Protein AF-A0A3D4QS79-F1 (afdb_monomer)

Secondary structure (DSSP, 8-state):
--S--GGG-HHHHHHHHHHHHHHHHHHHHTT---HHHHHHHHHHHHHHHHHHHHS------------

Structure (mmCIF, N/CA/C/O backbone):
data_AF-A0A3D4QS79-F1
#
_entry.id   AF-A0A3D4QS79-F1
#
loop_
_atom_site.group_PDB
_atom_site.id
_atom_site.type_symbol
_atom_site.label_atom_id
_atom_site.label_alt_i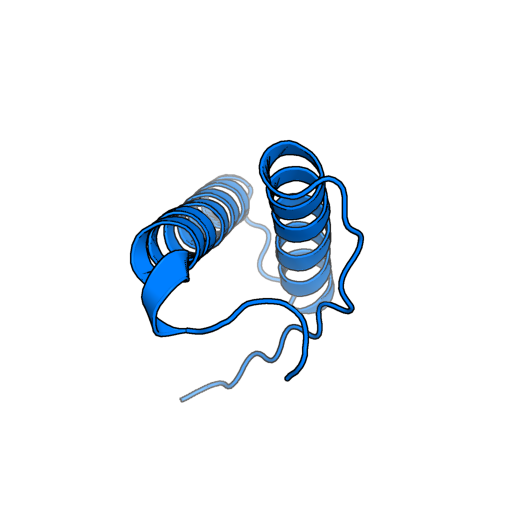d
_atom_site.label_comp_id
_atom_site.label_asym_id
_atom_site.label_entity_id
_atom_site.label_seq_id
_atom_site.pdbx_PDB_ins_code
_atom_site.Cartn_x
_atom_site.Cartn_y
_atom_site.Cartn_z
_atom_site.occupancy
_atom_site.B_iso_or_equiv
_atom_site.auth_seq_id
_atom_site.auth_comp_id
_atom_site.auth_asym_id
_atom_site.auth_atom_id
_atom_site.pdbx_PDB_model_num
ATOM 1 N N . ARG A 1 1 ? -0.745 -9.516 13.193 1.00 55.03 1 ARG A N 1
ATOM 2 C CA . ARG A 1 1 ? -1.715 -9.696 14.308 1.00 55.03 1 ARG A CA 1
ATOM 3 C C . ARG A 1 1 ? -1.639 -8.468 15.212 1.00 55.03 1 ARG A C 1
ATOM 5 O O . ARG A 1 1 ? -0.529 -8.031 15.469 1.00 55.03 1 ARG A O 1
ATOM 12 N N . GLY A 1 2 ? -2.776 -7.903 15.634 1.00 67.81 2 GLY A N 1
ATOM 13 C CA . GLY A 1 2 ? -2.824 -6.743 16.546 1.00 67.81 2 GLY A CA 1
ATOM 14 C C . GLY A 1 2 ? -2.974 -5.360 15.895 1.00 67.81 2 GLY A C 1
ATOM 15 O O . GLY A 1 2 ? -2.931 -4.364 16.605 1.00 67.81 2 GLY A O 1
ATOM 16 N N . PHE A 1 3 ? -3.152 -5.278 14.571 1.00 64.31 3 PHE A N 1
ATOM 17 C CA . PHE A 1 3 ? -3.327 -3.993 13.880 1.00 64.31 3 PHE A CA 1
ATOM 18 C C . PHE A 1 3 ? -4.805 -3.631 13.653 1.00 64.31 3 PHE A C 1
ATOM 20 O O . PHE A 1 3 ? -5.201 -2.513 13.972 1.00 64.31 3 PHE A O 1
ATOM 27 N N . VAL A 1 4 ? -5.621 -4.584 13.186 1.00 64.19 4 VAL A N 1
ATOM 28 C CA . VAL A 1 4 ? -7.063 -4.401 12.950 1.00 64.19 4 VAL A CA 1
ATOM 29 C C . VAL A 1 4 ? -7.851 -5.661 13.308 1.00 64.19 4 VAL A C 1
ATOM 31 O O . VAL A 1 4 ? -7.320 -6.774 13.211 1.00 64.19 4 VAL A O 1
ATOM 34 N N . TYR A 1 5 ? -9.095 -5.480 13.764 1.00 63.78 5 TYR A N 1
ATOM 35 C CA . TYR A 1 5 ? -10.032 -6.567 14.042 1.00 63.78 5 TYR A CA 1
ATOM 36 C C . TYR A 1 5 ? -10.732 -6.949 12.733 1.00 63.78 5 TYR A C 1
ATOM 38 O O . TYR A 1 5 ? -11.454 -6.150 12.150 1.00 63.78 5 TYR A O 1
ATOM 46 N N . VAL A 1 6 ? -10.484 -8.168 12.252 1.00 61.38 6 VAL A N 1
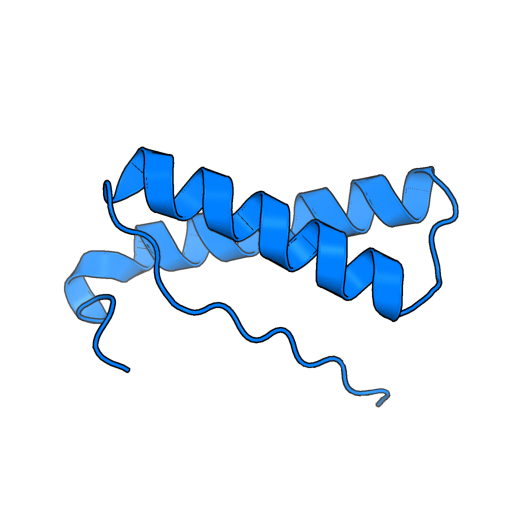ATOM 47 C CA . VAL A 1 6 ? -10.719 -8.587 10.855 1.00 61.38 6 VAL A CA 1
ATOM 48 C C . VAL A 1 6 ? -12.164 -8.377 10.368 1.00 61.38 6 VAL A C 1
ATOM 50 O O . VAL A 1 6 ? -12.357 -8.136 9.186 1.00 61.38 6 VAL A O 1
ATOM 53 N N . ARG A 1 7 ? -13.169 -8.393 11.257 1.00 60.09 7 ARG A N 1
ATOM 54 C CA . ARG A 1 7 ? -14.583 -8.178 10.887 1.00 60.09 7 ARG A CA 1
ATOM 55 C C . ARG A 1 7 ? -14.963 -6.720 10.611 1.00 60.09 7 ARG A C 1
ATOM 57 O O . ARG A 1 7 ? -15.874 -6.485 9.837 1.00 60.09 7 ARG A O 1
ATOM 64 N N . GLU A 1 8 ? -14.288 -5.753 11.225 1.00 61.56 8 GLU A N 1
ATOM 65 C CA . GLU A 1 8 ? -14.572 -4.316 11.038 1.00 61.56 8 GLU A CA 1
ATOM 66 C C . GLU A 1 8 ? -13.643 -3.682 9.994 1.00 61.56 8 GLU A C 1
ATOM 68 O O . GLU A 1 8 ? -13.582 -2.467 9.844 1.00 61.56 8 GLU A O 1
ATOM 73 N N . SER A 1 9 ? -12.823 -4.490 9.322 1.00 71.12 9 SER A N 1
ATOM 74 C CA . SER A 1 9 ? -11.723 -3.998 8.488 1.00 71.12 9 SER A CA 1
ATOM 75 C C . SER A 1 9 ? -11.630 -4.705 7.147 1.00 71.12 9 SER A C 1
ATOM 77 O O . SER A 1 9 ? -10.596 -4.601 6.496 1.00 71.12 9 SER A O 1
ATOM 79 N N . GLU A 1 10 ? -12.683 -5.407 6.723 1.00 82.88 10 GLU A N 1
ATOM 80 C CA . GLU A 1 10 ? -12.747 -6.000 5.382 1.00 82.88 10 GLU A CA 1
ATOM 81 C C . GLU A 1 10 ? -12.528 -4.943 4.299 1.00 82.88 10 GLU A C 1
ATOM 83 O O . GLU A 1 10 ? -11.660 -5.128 3.453 1.00 82.88 10 GLU A O 1
ATOM 88 N N . GLU A 1 11 ? -13.209 -3.799 4.395 1.00 87.94 11 GLU A N 1
ATOM 89 C CA . GLU A 1 11 ? -13.044 -2.681 3.458 1.00 87.94 11 GLU A CA 1
ATOM 90 C C . GLU A 1 11 ? -11.608 -2.132 3.465 1.00 87.94 11 GLU A C 1
ATOM 92 O O . GLU A 1 11 ? -10.998 -1.956 2.416 1.00 87.94 11 GLU A O 1
ATOM 97 N N . LEU A 1 12 ? -11.004 -1.958 4.648 1.00 89.38 12 LEU A N 1
ATOM 98 C CA . LEU A 1 12 ? -9.609 -1.515 4.759 1.00 89.38 12 LEU A CA 1
ATOM 99 C C . LEU A 1 12 ? -8.639 -2.508 4.098 1.00 89.38 12 LEU A C 1
ATOM 101 O O . LEU A 1 12 ? -7.617 -2.104 3.543 1.00 89.38 12 LEU A O 1
ATOM 105 N N . MET A 1 13 ? -8.928 -3.807 4.196 1.00 89.44 13 MET A N 1
ATOM 106 C CA . MET A 1 13 ? -8.112 -4.856 3.591 1.00 89.44 13 MET A CA 1
ATOM 107 C C . MET A 1 13 ? -8.319 -4.947 2.076 1.00 89.44 13 MET A C 1
ATOM 109 O O . MET A 1 13 ? -7.344 -5.200 1.375 1.00 89.44 13 MET A O 1
ATOM 113 N N . GLU A 1 14 ? -9.539 -4.751 1.574 1.00 92.81 14 GLU A N 1
ATOM 114 C CA . GLU A 1 14 ? -9.837 -4.623 0.138 1.00 92.81 14 GLU A CA 1
ATOM 115 C C . GLU A 1 14 ? -9.074 -3.441 -0.467 1.00 92.81 14 GLU A C 1
ATOM 117 O O . GLU A 1 14 ? -8.240 -3.648 -1.349 1.00 92.81 14 GLU A O 1
ATOM 122 N N . ASP A 1 15 ? -9.230 -2.244 0.103 1.00 94.00 15 ASP A N 1
ATOM 123 C CA . ASP A 1 15 ? -8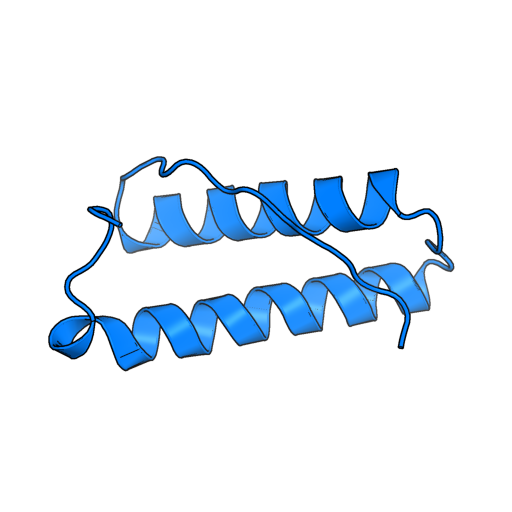.507 -1.042 -0.324 1.00 94.00 15 ASP A CA 1
ATOM 124 C C . ASP A 1 15 ? -6.983 -1.265 -0.308 1.00 94.00 15 ASP A C 1
ATOM 126 O O . ASP A 1 15 ? -6.267 -0.873 -1.230 1.00 94.00 15 ASP A O 1
ATOM 130 N N . ALA A 1 16 ? -6.456 -1.926 0.731 1.00 94.00 16 ALA A N 1
ATOM 131 C CA . ALA A 1 16 ? -5.030 -2.228 0.819 1.00 94.00 16 ALA A CA 1
ATOM 132 C C . ALA A 1 16 ? -4.556 -3.155 -0.314 1.00 94.00 16 ALA A C 1
ATOM 134 O O . ALA A 1 16 ? -3.440 -2.982 -0.808 1.00 94.00 16 ALA A O 1
ATOM 135 N N . LYS A 1 17 ? -5.372 -4.129 -0.744 1.00 95.00 17 LYS A N 1
ATOM 136 C CA . LYS A 1 17 ? -5.045 -4.968 -1.910 1.00 95.00 17 LYS A CA 1
ATOM 137 C C . LYS A 1 17 ? -5.002 -4.129 -3.181 1.00 95.00 17 LYS A C 1
ATOM 139 O O . LYS A 1 17 ? -4.098 -4.326 -3.987 1.00 95.00 17 LYS A O 1
ATOM 144 N N . ASP A 1 18 ? -5.941 -3.208 -3.353 1.00 97.00 18 ASP A N 1
ATOM 145 C CA . ASP A 1 18 ? -5.995 -2.359 -4.544 1.00 97.00 18 ASP A CA 1
ATOM 146 C C . ASP A 1 18 ? -4.811 -1.390 -4.606 1.00 97.00 18 ASP A C 1
ATOM 148 O O . ASP A 1 18 ? -4.223 -1.208 -5.6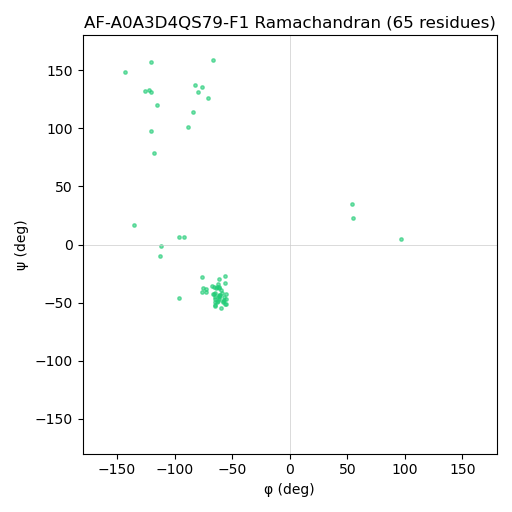71 1.00 97.00 18 ASP A O 1
ATOM 152 N N . VAL A 1 19 ? -4.358 -0.877 -3.457 1.00 96.81 19 VAL A N 1
ATOM 153 C CA . VAL A 1 19 ? -3.087 -0.141 -3.357 1.00 96.81 19 VAL A CA 1
ATOM 154 C C . VAL A 1 19 ? -1.916 -0.997 -3.846 1.00 96.81 19 VAL A C 1
ATOM 156 O O . VAL A 1 19 ? -1.091 -0.514 -4.616 1.00 96.81 19 VAL A O 1
ATOM 159 N N . VAL A 1 20 ? -1.833 -2.269 -3.438 1.00 96.31 20 VAL A N 1
ATOM 160 C CA . VAL A 1 20 ? -0.756 -3.167 -3.893 1.00 96.31 20 VAL A CA 1
ATOM 161 C C . VAL A 1 20 ? -0.840 -3.429 -5.395 1.00 96.31 20 VAL A C 1
ATOM 163 O O . VAL A 1 20 ? 0.189 -3.342 -6.058 1.00 96.31 20 VAL A O 1
ATOM 166 N N . LYS A 1 21 ? -2.030 -3.713 -5.943 1.00 96.75 21 LYS A N 1
ATOM 167 C CA . LYS A 1 21 ? -2.214 -3.929 -7.390 1.00 96.75 21 LYS A CA 1
ATOM 168 C C . LYS A 1 21 ? -1.748 -2.721 -8.192 1.00 96.75 21 LYS A C 1
ATOM 170 O O . LYS A 1 21 ? -0.938 -2.879 -9.095 1.00 96.75 21 LYS A O 1
ATOM 175 N N . LYS A 1 22 ? -2.169 -1.520 -7.789 1.00 97.06 22 LYS A N 1
ATOM 176 C CA . LYS A 1 22 ? -1.765 -0.275 -8.443 1.00 97.06 22 LYS A CA 1
ATOM 177 C C . LYS A 1 22 ? -0.248 -0.085 -8.431 1.00 97.06 22 LYS A C 1
ATOM 179 O O . LYS A 1 22 ? 0.336 0.291 -9.437 1.00 97.06 22 LYS A O 1
ATOM 184 N N . VAL A 1 23 ? 0.406 -0.388 -7.310 1.00 96.31 23 VAL A N 1
ATOM 185 C CA . VAL A 1 23 ? 1.873 -0.336 -7.225 1.00 96.31 23 VAL A CA 1
ATOM 186 C C . VAL 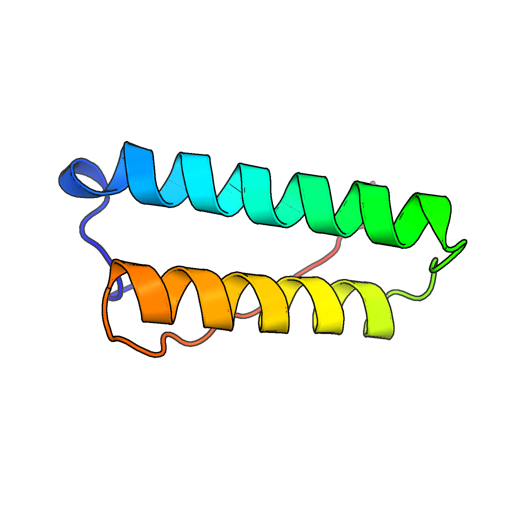A 1 23 ? 2.531 -1.360 -8.152 1.00 96.31 23 VAL A C 1
ATOM 188 O O . VAL A 1 23 ? 3.574 -1.059 -8.724 1.00 96.31 23 VAL A O 1
ATOM 191 N N . MET A 1 24 ? 1.958 -2.559 -8.303 1.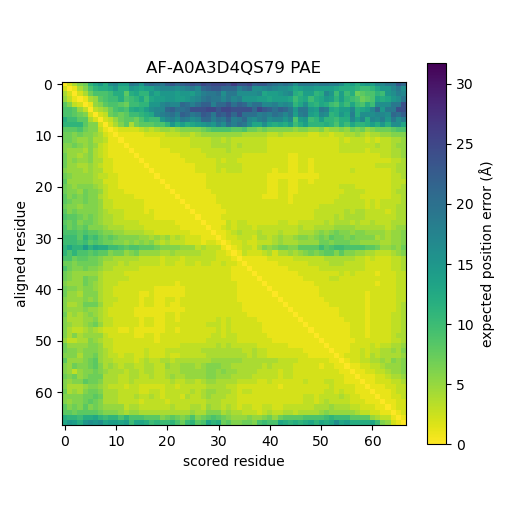00 94.50 24 MET A N 1
ATOM 192 C CA . MET A 1 24 ? 2.469 -3.557 -9.251 1.00 94.50 24 MET A CA 1
ATOM 193 C C . MET A 1 24 ? 2.336 -3.078 -10.697 1.00 94.50 24 MET A C 1
ATOM 195 O O . MET A 1 24 ? 3.328 -3.132 -11.414 1.00 94.50 24 MET A O 1
ATOM 199 N N . GLU A 1 25 ? 1.177 -2.540 -11.084 1.00 95.94 25 GLU A N 1
ATOM 200 C CA . GLU A 1 25 ? 0.944 -1.948 -12.412 1.00 95.94 25 GLU A CA 1
ATOM 201 C C . GLU A 1 25 ? 1.932 -0.802 -12.691 1.00 95.94 25 GLU A C 1
ATOM 203 O O . GLU A 1 25 ? 2.629 -0.803 -13.702 1.00 95.94 25 GLU A O 1
ATOM 208 N N . GLU A 1 26 ? 2.099 0.128 -11.744 1.00 95.44 26 GLU A N 1
ATOM 209 C CA . GLU A 1 26 ? 3.060 1.234 -11.860 1.00 95.44 26 GLU A CA 1
ATOM 210 C C . GLU A 1 26 ? 4.517 0.749 -11.961 1.00 95.44 26 GLU A C 1
ATOM 212 O O . GLU A 1 26 ? 5.344 1.384 -12.618 1.00 95.44 26 GLU A O 1
ATOM 217 N N . CYS A 1 27 ? 4.869 -0.348 -11.286 1.00 94.19 27 CYS A N 1
ATOM 218 C CA . CYS A 1 27 ? 6.205 -0.931 -11.387 1.00 94.19 27 CYS A CA 1
ATOM 219 C C . CYS A 1 27 ? 6.411 -1.631 -12.735 1.00 94.19 27 CYS A C 1
ATOM 221 O O . CYS A 1 27 ? 7.480 -1.477 -13.325 1.00 94.19 27 CYS A O 1
ATOM 223 N N . GLU A 1 28 ? 5.404 -2.349 -13.230 1.00 93.38 28 GLU A N 1
ATOM 224 C CA . GLU A 1 28 ? 5.419 -3.019 -14.533 1.00 93.38 28 GLU A CA 1
ATOM 225 C C . GLU A 1 28 ? 5.567 -2.006 -15.675 1.00 93.38 28 GLU A C 1
ATOM 227 O O . GLU A 1 28 ? 6.499 -2.122 -16.475 1.00 93.38 28 GLU A O 1
ATOM 232 N N . ASP A 1 29 ? 4.768 -0.935 -15.668 1.00 95.44 29 ASP A N 1
ATOM 233 C CA . ASP A 1 29 ? 4.850 0.170 -16.634 1.00 95.44 29 ASP A CA 1
ATOM 234 C C . ASP A 1 29 ? 6.245 0.818 -16.663 1.00 95.44 29 ASP A C 1
ATOM 236 O O . ASP A 1 29 ? 6.737 1.280 -17.698 1.00 95.44 29 ASP A O 1
ATOM 240 N N . ARG A 1 30 ? 6.920 0.843 -15.509 1.00 94.44 30 ARG A N 1
ATOM 241 C CA . ARG A 1 30 ? 8.264 1.414 -15.343 1.00 94.44 30 ARG A CA 1
ATOM 242 C C . ARG A 1 30 ? 9.384 0.393 -15.542 1.00 94.44 30 ARG A C 1
ATOM 244 O O . ARG A 1 30 ? 10.545 0.751 -15.345 1.00 94.44 30 ARG A O 1
ATOM 251 N N . ASN A 1 31 ? 9.065 -0.835 -15.956 1.00 93.56 31 ASN A N 1
ATOM 252 C CA . ASN A 1 31 ? 10.007 -1.948 -16.114 1.00 93.56 31 ASN A CA 1
ATOM 253 C C . ASN A 1 31 ? 10.832 -2.23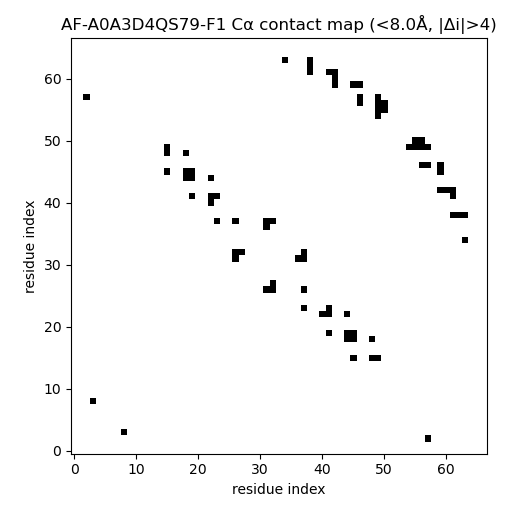6 -14.841 1.00 93.56 31 ASN A C 1
ATOM 255 O O . ASN A 1 31 ? 12.006 -2.604 -14.906 1.00 93.56 31 ASN A O 1
ATOM 259 N N . ILE A 1 32 ? 10.230 -2.055 -13.664 1.00 91.88 32 ILE A N 1
ATOM 260 C CA . ILE A 1 32 ? 10.846 -2.366 -12.373 1.00 91.88 32 ILE A CA 1
ATOM 261 C C . ILE A 1 32 ? 10.540 -3.825 -12.040 1.00 91.88 32 ILE A C 1
ATOM 263 O O . ILE A 1 32 ? 9.452 -4.152 -11.573 1.00 91.88 32 ILE A O 1
ATOM 267 N N . SER A 1 33 ? 11.518 -4.701 -12.254 1.00 87.00 33 SER A N 1
ATOM 268 C CA . SER A 1 33 ? 11.375 -6.145 -12.026 1.00 87.00 33 SER A CA 1
ATOM 269 C C . SER A 1 33 ? 12.215 -6.678 -10.864 1.00 87.00 33 SER A C 1
ATOM 271 O O . SER A 1 33 ? 12.171 -7.871 -10.567 1.00 87.00 33 SER A O 1
ATOM 273 N N . ASP A 1 34 ? 13.002 -5.833 -10.190 1.00 92.44 34 ASP A N 1
ATOM 274 C CA . ASP A 1 34 ? 13.822 -6.287 -9.074 1.00 92.44 34 ASP A CA 1
ATOM 275 C C . ASP A 1 34 ? 12.992 -6.423 -7.785 1.00 92.44 34 ASP A C 1
ATOM 277 O O . ASP A 1 34 ? 12.243 -5.533 -7.369 1.00 92.44 34 ASP A O 1
ATOM 281 N N . TRP A 1 35 ? 13.143 -7.569 -7.118 1.00 92.88 35 TRP A N 1
ATOM 282 C CA . TRP A 1 35 ? 12.352 -7.905 -5.935 1.00 92.88 35 TRP A CA 1
ATOM 283 C C . TRP A 1 35 ? 12.546 -6.935 -4.767 1.00 92.88 35 TRP A C 1
ATOM 285 O O . TRP A 1 35 ? 11.636 -6.769 -3.953 1.00 92.88 35 TRP A O 1
ATOM 295 N N . SER A 1 36 ? 13.721 -6.315 -4.645 1.00 93.44 36 SER A N 1
ATOM 296 C CA . SER A 1 36 ? 14.005 -5.318 -3.610 1.00 93.44 36 SER A CA 1
ATOM 297 C C . SER A 1 36 ? 13.150 -4.067 -3.785 1.00 93.44 36 SER A C 1
ATOM 299 O O . SER A 1 36 ? 12.495 -3.645 -2.830 1.00 93.44 36 SER A O 1
ATOM 301 N N . SER A 1 37 ? 13.110 -3.515 -4.995 1.00 94.06 37 SER A N 1
ATOM 302 C CA . SER A 1 37 ? 12.326 -2.334 -5.335 1.00 94.06 37 SER A CA 1
ATOM 303 C C . SER A 1 37 ? 10.839 -2.618 -5.230 1.00 94.06 37 SER A C 1
ATOM 305 O O . SER A 1 37 ? 10.119 -1.821 -4.637 1.00 94.06 37 SER A O 1
ATOM 307 N N . LEU A 1 38 ? 10.365 -3.773 -5.709 1.00 94.12 38 LEU A N 1
ATOM 308 C CA . LEU A 1 38 ? 8.955 -4.153 -5.575 1.00 94.12 38 LEU A CA 1
ATOM 309 C C . LEU A 1 38 ? 8.525 -4.196 -4.101 1.00 94.12 38 LEU A C 1
ATOM 311 O O . LEU A 1 38 ? 7.546 -3.560 -3.710 1.00 94.12 38 LEU A O 1
ATOM 315 N N . LYS A 1 39 ? 9.304 -4.874 -3.247 1.00 94.62 39 LYS A N 1
ATOM 316 C CA . LYS A 1 39 ? 9.047 -4.925 -1.797 1.00 94.62 39 LYS A CA 1
ATOM 317 C C . LYS A 1 39 ? 9.075 -3.534 -1.162 1.00 94.62 39 LYS A C 1
ATOM 319 O O . LYS A 1 39 ? 8.263 -3.263 -0.277 1.00 94.62 39 LYS A O 1
ATOM 324 N N . LEU A 1 40 ? 9.996 -2.670 -1.592 1.00 95.56 40 LEU A N 1
ATOM 325 C CA . LEU A 1 40 ? 10.120 -1.301 -1.099 1.00 95.56 40 LEU A CA 1
ATOM 326 C C . LEU A 1 40 ? 8.885 -0.461 -1.452 1.00 95.56 40 LEU A C 1
ATOM 328 O O . LEU A 1 40 ? 8.264 0.095 -0.547 1.00 95.56 40 LEU A O 1
ATOM 332 N N . HIS A 1 41 ? 8.493 -0.431 -2.727 1.00 95.69 41 HIS A N 1
ATOM 333 C CA . HIS A 1 41 ? 7.336 0.333 -3.195 1.00 95.69 41 HIS A CA 1
ATOM 334 C C . HIS A 1 41 ? 6.035 -0.151 -2.546 1.00 95.69 41 HIS A C 1
ATOM 336 O O . HIS A 1 41 ? 5.265 0.670 -2.047 1.00 95.69 41 HIS A O 1
ATOM 342 N N . ILE A 1 42 ? 5.825 -1.473 -2.446 1.00 95.75 42 ILE A N 1
ATOM 343 C CA . ILE A 1 42 ? 4.667 -2.051 -1.742 1.00 95.75 42 ILE A CA 1
ATOM 344 C C . ILE A 1 42 ? 4.621 -1.559 -0.294 1.00 95.75 42 ILE A C 1
ATOM 346 O O . ILE A 1 42 ? 3.587 -1.092 0.188 1.00 95.75 42 ILE A O 1
ATOM 350 N N . ARG A 1 43 ? 5.745 -1.677 0.423 1.00 96.12 43 ARG A N 1
ATOM 351 C CA . ARG A 1 43 ? 5.821 -1.314 1.839 1.00 96.12 43 ARG A CA 1
ATOM 352 C C . ARG A 1 43 ? 5.523 0.166 2.050 1.00 96.12 43 ARG A C 1
ATOM 354 O O . ARG A 1 43 ? 4.787 0.503 2.976 1.00 96.12 43 ARG A O 1
ATOM 361 N N . ASP A 1 44 ? 6.105 1.033 1.232 1.00 96.50 44 ASP A N 1
ATOM 362 C CA . ASP A 1 44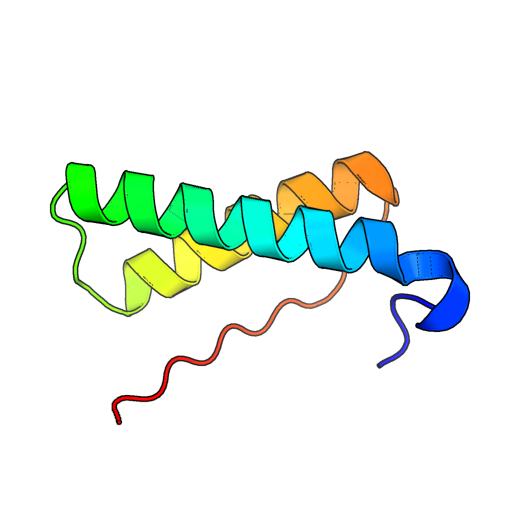 ? 5.993 2.478 1.405 1.00 96.50 44 ASP A CA 1
ATOM 363 C C . ASP A 1 44 ? 4.590 2.982 1.021 1.00 96.50 44 ASP A C 1
ATOM 365 O O . ASP A 1 44 ? 4.013 3.789 1.756 1.00 96.50 44 ASP A O 1
ATOM 369 N N . ALA A 1 45 ? 3.980 2.428 -0.032 1.00 96.88 45 ALA A N 1
ATOM 370 C CA . ALA A 1 45 ? 2.597 2.725 -0.405 1.00 96.88 45 ALA A CA 1
ATOM 371 C C . ALA A 1 45 ? 1.600 2.286 0.679 1.00 96.88 45 ALA A C 1
ATOM 373 O O . ALA A 1 45 ? 0.785 3.087 1.144 1.00 96.88 45 ALA A O 1
ATOM 374 N N . LEU A 1 46 ? 1.714 1.042 1.161 1.00 95.69 46 LEU A N 1
ATOM 375 C CA . LEU A 1 46 ? 0.873 0.538 2.249 1.00 95.69 46 LEU A CA 1
ATOM 376 C C . LEU A 1 46 ? 1.070 1.334 3.540 1.00 95.69 46 LEU A C 1
ATOM 378 O O . LEU A 1 46 ? 0.110 1.591 4.263 1.00 95.69 46 LEU A O 1
ATOM 382 N N . ARG A 1 47 ? 2.301 1.759 3.843 1.00 95.38 47 ARG A N 1
ATOM 383 C CA . ARG A 1 47 ? 2.586 2.583 5.022 1.00 95.38 47 ARG A CA 1
ATOM 384 C C . ARG A 1 47 ? 1.850 3.920 4.964 1.00 95.38 47 ARG A C 1
ATOM 386 O O . ARG A 1 47 ? 1.295 4.332 5.983 1.00 95.38 47 ARG A O 1
ATOM 393 N N . THR A 1 48 ? 1.852 4.580 3.809 1.00 96.19 48 THR A N 1
ATOM 394 C CA . THR A 1 48 ? 1.137 5.846 3.595 1.00 96.19 48 THR A CA 1
ATOM 395 C C . THR A 1 48 ? -0.369 5.639 3.717 1.00 96.19 48 THR A C 1
ATOM 397 O O . THR A 1 48 ? -0.996 6.268 4.569 1.00 96.19 48 THR A O 1
ATOM 400 N N . PHE A 1 49 ? -0.921 4.672 2.982 1.00 95.62 49 PHE A N 1
ATOM 401 C CA . PHE A 1 49 ? -2.346 4.339 3.011 1.00 95.62 49 PHE A CA 1
ATOM 402 C C . PHE A 1 49 ? -2.854 4.028 4.431 1.00 95.62 49 PHE A C 1
ATOM 404 O O . PHE A 1 49 ? -3.822 4.621 4.915 1.00 95.62 49 PHE A O 1
ATOM 411 N N . LEU A 1 50 ? -2.166 3.132 5.149 1.00 93.12 50 LEU A N 1
ATOM 412 C CA . LEU A 1 50 ? -2.570 2.725 6.495 1.00 93.12 50 LEU A CA 1
ATOM 413 C C . LEU A 1 50 ? -2.465 3.879 7.491 1.00 93.12 50 LEU A C 1
ATOM 415 O O . LEU A 1 50 ? -3.320 4.004 8.371 1.00 93.12 50 LEU A O 1
ATOM 419 N N . TYR A 1 51 ? -1.461 4.745 7.354 1.00 93.75 51 TYR A N 1
ATOM 420 C CA . TYR A 1 51 ? -1.358 5.937 8.187 1.00 93.75 51 TYR A CA 1
ATOM 421 C C . TYR A 1 51 ? -2.489 6.927 7.903 1.00 93.75 51 TYR A C 1
ATOM 423 O O . TYR A 1 51 ? -3.076 7.460 8.842 1.00 93.75 51 TYR A O 1
ATOM 431 N N . GLU A 1 52 ? -2.839 7.157 6.640 1.00 94.56 52 GLU A N 1
ATOM 432 C CA . GLU A 1 52 ? -3.914 8.075 6.266 1.00 94.56 52 GLU A CA 1
ATOM 433 C C . GLU A 1 52 ? -5.263 7.634 6.831 1.00 94.56 52 GLU A C 1
ATOM 435 O O . GLU A 1 52 ? -5.939 8.453 7.465 1.00 94.56 52 GLU A O 1
ATOM 440 N N . ARG A 1 53 ? -5.587 6.342 6.683 1.00 91.31 53 ARG A N 1
ATOM 441 C CA . ARG A 1 53 ? -6.855 5.739 7.115 1.00 91.31 53 ARG A CA 1
ATOM 442 C C . ARG A 1 53 ? -6.952 5.505 8.621 1.00 91.31 53 ARG A C 1
ATOM 444 O O . ARG A 1 53 ? -8.002 5.741 9.204 1.00 91.31 53 ARG A O 1
ATOM 451 N N . THR A 1 54 ? -5.878 5.039 9.263 1.00 90.50 54 THR A N 1
ATOM 452 C CA . THR A 1 54 ? -5.935 4.555 10.661 1.00 90.50 54 THR A CA 1
ATOM 453 C C . THR A 1 54 ? -5.170 5.425 11.658 1.00 90.50 54 THR A C 1
ATOM 455 O O . THR A 1 54 ? -5.258 5.193 12.864 1.00 90.50 54 THR A O 1
ATOM 458 N N . LYS A 1 55 ? -4.376 6.397 11.178 1.00 91.44 55 LYS A N 1
ATOM 459 C CA . LYS A 1 55 ? -3.429 7.208 11.976 1.00 91.44 55 LYS A CA 1
ATOM 460 C C . LYS A 1 55 ? -2.417 6.380 12.776 1.00 91.44 55 LYS A C 1
ATOM 462 O O . LYS A 1 55 ? -1.830 6.857 13.745 1.00 91.44 55 LYS A O 1
ATOM 467 N N . ARG A 1 56 ? -2.167 5.138 12.356 1.00 89.75 56 ARG A N 1
ATOM 468 C CA . ARG A 1 56 ? -1.214 4.205 12.971 1.00 89.75 56 ARG A CA 1
ATOM 469 C C . ARG A 1 56 ? -0.142 3.799 11.962 1.00 89.75 56 ARG A C 1
ATOM 471 O O . ARG A 1 56 ? -0.342 3.877 10.755 1.00 89.75 56 ARG A O 1
ATOM 478 N N . LYS A 1 57 ? 1.013 3.362 12.471 1.00 89.00 57 LYS A N 1
ATOM 479 C CA . LYS A 1 57 ? 2.155 2.888 11.672 1.00 89.00 57 LYS A CA 1
ATOM 480 C C . LYS A 1 57 ? 2.435 1.417 11.998 1.00 89.00 57 LYS A C 1
ATOM 482 O O . LYS A 1 57 ? 3.308 1.143 12.819 1.00 89.00 57 LYS A O 1
ATOM 487 N N . PRO A 1 58 ? 1.662 0.472 11.442 1.00 90.62 58 PRO A N 1
ATOM 488 C CA . PRO A 1 58 ? 1.911 -0.946 11.665 1.00 90.62 58 PRO A CA 1
ATOM 489 C C . PRO A 1 58 ? 3.225 -1.402 11.034 1.00 90.62 58 PRO A C 1
ATOM 491 O O . PRO A 1 58 ? 3.728 -0.802 10.084 1.00 90.62 58 PRO A O 1
ATOM 494 N N . MET A 1 59 ? 3.745 -2.517 11.541 1.00 91.38 59 MET A N 1
ATOM 495 C CA . MET A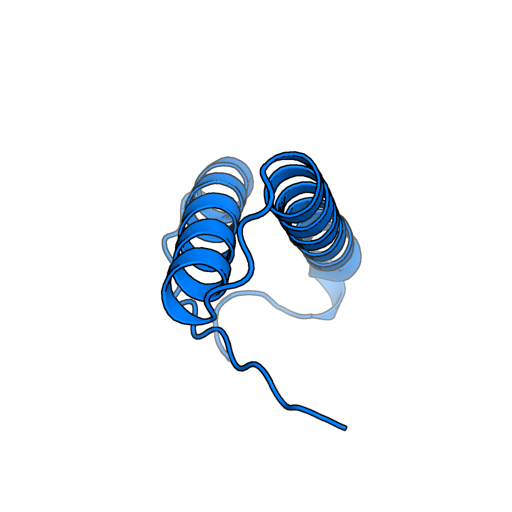 1 59 ? 4.825 -3.242 10.881 1.00 91.38 59 MET A CA 1
ATOM 496 C C . MET A 1 59 ? 4.288 -3.915 9.612 1.00 91.38 59 MET A C 1
ATOM 498 O O . MET A 1 59 ? 3.317 -4.670 9.676 1.00 91.38 59 MET A O 1
ATOM 502 N N . ILE A 1 60 ? 4.934 -3.648 8.477 1.00 92.12 60 ILE A N 1
ATOM 503 C CA . ILE A 1 60 ? 4.603 -4.216 7.167 1.00 92.12 60 ILE A CA 1
ATOM 504 C C . ILE A 1 60 ? 5.790 -5.070 6.723 1.00 92.12 60 ILE A C 1
ATOM 506 O O . ILE A 1 60 ? 6.901 -4.557 6.585 1.00 92.12 60 ILE A O 1
ATOM 510 N N . LEU A 1 61 ? 5.549 -6.364 6.513 1.00 92.88 61 LEU A N 1
ATOM 511 C CA . LEU A 1 61 ? 6.555 -7.327 6.070 1.00 92.88 61 LEU A CA 1
ATOM 512 C C . LEU A 1 61 ? 6.111 -7.951 4.736 1.00 92.88 61 LEU A C 1
ATOM 514 O O . LEU A 1 61 ? 5.292 -8.869 4.751 1.00 92.88 61 LEU A O 1
ATOM 518 N N . PRO A 1 62 ? 6.604 -7.452 3.590 1.00 90.94 62 PRO A N 1
ATOM 519 C CA . PRO A 1 62 ? 6.283 -8.028 2.289 1.00 90.94 62 PRO A CA 1
ATOM 520 C C . PRO A 1 62 ? 7.058 -9.334 2.056 1.00 90.94 62 PRO A C 1
ATOM 522 O O . PRO A 1 62 ? 8.267 -9.406 2.287 1.00 90.94 62 PRO A O 1
ATOM 525 N N . VAL A 1 63 ? 6.365 -10.357 1.554 1.00 92.50 63 VAL A N 1
ATOM 526 C CA . VAL A 1 63 ? 6.935 -11.651 1.149 1.00 92.50 63 VAL A CA 1
ATOM 527 C C . VAL A 1 63 ? 6.520 -11.911 -0.293 1.00 92.50 63 VAL A C 1
ATOM 529 O O . VAL A 1 63 ? 5.356 -11.739 -0.636 1.00 92.50 63 VAL A O 1
ATOM 532 N N . ILE A 1 64 ? 7.479 -12.303 -1.126 1.00 90.25 64 ILE A N 1
ATOM 533 C CA . ILE A 1 64 ? 7.256 -12.664 -2.525 1.00 90.25 64 ILE A CA 1
ATOM 534 C C . ILE A 1 64 ? 7.726 -14.105 -2.681 1.00 90.25 64 ILE A C 1
ATOM 536 O O . ILE A 1 64 ? 8.823 -14.433 -2.223 1.00 90.25 64 ILE A O 1
ATOM 540 N N . MET A 1 65 ? 6.887 -14.938 -3.288 1.00 90.00 65 MET A N 1
ATOM 541 C CA . MET A 1 65 ? 7.168 -16.336 -3.594 1.00 90.00 65 MET A CA 1
ATOM 542 C C . MET A 1 65 ? 7.020 -16.528 -5.101 1.00 90.00 65 MET A C 1
ATOM 544 O O . MET A 1 65 ? 6.041 -16.062 -5.679 1.00 90.00 65 MET A O 1
ATOM 548 N N . GLU A 1 66 ? 7.996 -17.186 -5.712 1.00 83.62 66 GLU A N 1
ATOM 549 C CA . GLU A 1 66 ? 7.905 -17.683 -7.084 1.00 83.62 66 GLU A CA 1
ATOM 550 C C . GLU A 1 66 ? 7.158 -19.025 -7.051 1.00 83.62 66 GLU A C 1
ATOM 552 O O . GLU A 1 66 ? 7.362 -19.807 -6.115 1.00 83.62 66 GLU A O 1
ATOM 557 N N . ILE A 1 67 ? 6.240 -19.240 -7.997 1.00 80.19 67 ILE A N 1
ATOM 558 C CA . ILE A 1 67 ? 5.367 -20.424 -8.069 1.00 80.19 67 ILE A CA 1
ATOM 559 C C . ILE A 1 67 ? 5.783 -21.270 -9.265 1.00 80.19 67 ILE A C 1
ATOM 561 O O . ILE A 1 67 ? 6.003 -20.665 -10.338 1.00 80.19 67 ILE A O 1
#

Sequence (67 aa):
RGFVYVRESEELMEDAKDVVKKVMEECEDRNISDWSSLKLHIRDALRTFLYERTKRKPMILPVIMEI

Solvent-accessible surface area (backbone atoms only — not comparable to full-atom values): 4273 Å² total; per-residue (Å²): 136,91,83,73,62,70,88,87,33,52,68,62,50,53,54,51,50,52,54,46,51,52,49,51,52,57,28,55,79,66,69,56,78,52,70,67,59,52,44,47,54,46,46,54,51,50,49,50,52,44,27,72,77,67,75,45,84,76,90,76,84,80,84,87,81,90,131

Foldseek 3Di:
DPLDDCVVCVVVVVVLVVLLVVLVVVCVVVVNDDPVVSQVSSQVSSQVSCCVVPVDRDDDDDDDDDD

pLDDT: mean 88.95, std 10.76, range [55.03, 97.06]

Radius of gyration: 12.7 Å; Cα contacts (8 Å, |Δi|>4): 41; chains: 1; bounding box: 29×28×33 Å

Nearest PDB structures (foldseek):
  3zq4-assembly1_E  TM=9.160E-01  e=1.563E-02  Bacillus subtilis subsp. subtilis str. 168

Mean predicted aligned error: 4.68 Å